Protein AF-X2J6I6-F1 (afdb_monomer_lite)

Structure (mmCIF, N/CA/C/O backbone):
data_AF-X2J6I6-F1
#
_entry.id   AF-X2J6I6-F1
#
loop_
_atom_site.group_PDB
_atom_site.id
_atom_site.type_symbol
_atom_site.label_atom_id
_atom_site.label_alt_id
_atom_site.label_comp_id
_atom_site.label_asym_id
_atom_site.label_entity_id
_atom_site.label_seq_id
_atom_site.pdbx_PDB_ins_code
_atom_site.Cartn_x
_atom_site.Cartn_y
_atom_site.Cartn_z
_atom_site.occupancy
_atom_site.B_iso_or_equiv
_atom_site.auth_seq_id
_atom_site.auth_comp_id
_atom_site.auth_asym_id
_atom_site.auth_atom_id
_atom_site.pdbx_PDB_model_num
ATOM 1 N N . LEU A 1 1 ? 9.774 -4.699 8.259 1.00 83.88 1 LEU A N 1
ATOM 2 C CA . LEU A 1 1 ? 8.312 -4.835 8.442 1.00 83.88 1 LEU A CA 1
ATOM 3 C C . LEU A 1 1 ? 7.953 -4.689 9.917 1.00 83.88 1 LEU A C 1
ATOM 5 O O . LEU A 1 1 ? 7.133 -3.849 10.244 1.00 83.88 1 LEU A O 1
ATOM 9 N N . GLU A 1 2 ? 8.676 -5.390 10.787 1.00 92.69 2 GLU A N 1
ATOM 10 C CA . GLU A 1 2 ? 8.525 -5.378 12.249 1.00 92.69 2 GLU A CA 1
ATOM 11 C C . GLU A 1 2 ? 8.362 -3.985 12.887 1.00 92.69 2 GLU A C 1
ATOM 13 O O . GLU A 1 2 ? 7.364 -3.740 13.551 1.00 92.69 2 GLU A O 1
ATOM 18 N N . LYS A 1 3 ? 9.252 -3.016 12.607 1.00 93.56 3 LYS A N 1
ATOM 19 C CA . LYS A 1 3 ? 9.120 -1.639 13.141 1.00 93.56 3 LYS A CA 1
ATOM 20 C C . LYS A 1 3 ? 7.794 -0.956 12.777 1.00 93.56 3 LYS A C 1
ATOM 22 O O . LYS A 1 3 ? 7.272 -0.170 13.558 1.00 93.56 3 LYS A O 1
ATOM 27 N N . TYR A 1 4 ? 7.264 -1.227 11.583 1.00 92.44 4 TYR A N 1
ATOM 28 C CA . TYR A 1 4 ? 5.982 -0.671 11.147 1.00 92.44 4 TYR A CA 1
ATOM 29 C C . TYR A 1 4 ? 4.817 -1.340 11.878 1.00 92.44 4 TYR A C 1
ATOM 31 O O . TYR A 1 4 ? 3.915 -0.649 12.344 1.00 92.44 4 TYR A O 1
ATOM 39 N N . GLU A 1 5 ? 4.849 -2.666 12.008 1.00 93.19 5 GLU A N 1
ATOM 40 C CA . GLU A 1 5 ? 3.822 -3.425 12.730 1.00 93.19 5 GLU A CA 1
ATOM 41 C C . GLU A 1 5 ? 3.791 -3.039 14.209 1.00 93.19 5 GLU A C 1
ATOM 43 O O . GLU A 1 5 ? 2.720 -2.776 14.753 1.00 93.19 5 GLU A O 1
ATOM 48 N N . GLN A 1 6 ? 4.964 -2.892 14.828 1.00 96.38 6 GLN A N 1
ATOM 49 C CA . GLN A 1 6 ? 5.103 -2.389 16.188 1.00 96.38 6 GLN A CA 1
ATOM 50 C C . GLN A 1 6 ? 4.476 -0.996 16.338 1.00 96.38 6 GLN A C 1
ATOM 52 O O . GLN A 1 6 ? 3.613 -0.812 17.193 1.00 96.38 6 GLN A O 1
ATOM 57 N N . ALA A 1 7 ? 4.825 -0.041 15.471 1.00 95.00 7 ALA A N 1
ATOM 58 C CA . ALA A 1 7 ? 4.259 1.307 15.523 1.00 95.00 7 ALA A CA 1
ATOM 59 C C . ALA A 1 7 ? 2.731 1.316 15.311 1.00 95.00 7 ALA A C 1
ATOM 61 O O . ALA A 1 7 ? 2.013 2.070 15.970 1.00 95.00 7 ALA A O 1
ATOM 62 N N . CYS A 1 8 ? 2.209 0.456 14.428 1.00 95.75 8 CYS A N 1
ATOM 63 C CA . CYS A 1 8 ? 0.767 0.307 14.224 1.00 95.75 8 CYS A CA 1
ATOM 64 C C . CYS A 1 8 ? 0.068 -0.233 15.479 1.00 95.75 8 CYS A C 1
ATOM 66 O O . CYS A 1 8 ? -1.006 0.256 15.842 1.00 95.75 8 CYS A O 1
ATOM 68 N N . ASN A 1 9 ? 0.674 -1.214 16.148 1.00 95.12 9 ASN A N 1
ATOM 69 C CA . ASN A 1 9 ? 0.148 -1.805 17.375 1.00 95.12 9 ASN A CA 1
ATOM 70 C C . ASN A 1 9 ? 0.187 -0.816 18.545 1.00 95.12 9 ASN A C 1
ATOM 72 O O . ASN A 1 9 ? -0.808 -0.675 19.259 1.00 95.12 9 ASN A O 1
ATOM 76 N N . GLU A 1 10 ? 1.291 -0.085 18.710 1.00 97.12 10 GLU A N 1
ATOM 77 C CA . GLU A 1 10 ? 1.438 0.963 19.726 1.00 97.12 10 GLU A CA 1
ATOM 78 C C . GLU A 1 10 ? 0.388 2.064 19.532 1.00 97.12 10 GLU A C 1
ATOM 80 O O . GLU A 1 10 ? -0.341 2.402 20.468 1.00 97.12 10 GLU A O 1
ATOM 85 N N . PHE A 1 11 ? 0.226 2.558 18.301 1.00 97.00 11 PHE A N 1
ATOM 86 C CA . PHE A 1 11 ? -0.777 3.575 17.988 1.00 97.00 11 PHE A CA 1
ATOM 87 C C . PHE A 1 11 ? -2.205 3.083 18.248 1.00 97.00 11 PHE A C 1
ATOM 89 O O . PHE A 1 11 ? -3.010 3.780 18.867 1.00 97.00 11 PHE A O 1
ATOM 96 N N . THR A 1 12 ? -2.527 1.867 17.807 1.00 96.06 12 THR A N 1
ATOM 97 C CA . THR A 1 12 ? -3.866 1.287 17.985 1.00 96.06 12 THR A CA 1
ATOM 98 C C . THR A 1 12 ? -4.187 1.074 19.462 1.00 96.06 12 THR A C 1
ATOM 100 O O . THR A 1 12 ? -5.291 1.390 19.908 1.00 96.06 12 THR A O 1
ATOM 103 N N . THR A 1 13 ? -3.206 0.614 20.242 1.00 96.62 13 THR A N 1
ATOM 104 C CA . THR A 1 13 ? -3.319 0.468 21.700 1.00 96.62 13 THR A CA 1
ATOM 105 C C . THR A 1 13 ? -3.559 1.817 22.366 1.00 96.62 13 THR A C 1
ATOM 107 O O . THR A 1 13 ? -4.453 1.948 23.202 1.00 96.62 13 THR A O 1
ATOM 110 N N . HIS A 1 14 ? -2.816 2.847 21.958 1.00 97.19 14 HIS A N 1
ATOM 111 C CA . HIS A 1 14 ? -2.997 4.197 22.473 1.00 97.19 14 HIS A CA 1
ATOM 112 C C . HIS A 1 14 ? -4.410 4.734 22.196 1.00 97.19 14 HIS A C 1
ATOM 114 O O . HIS A 1 14 ? -5.070 5.228 23.110 1.00 97.19 14 HIS A O 1
ATOM 120 N N . VAL A 1 15 ? -4.920 4.573 20.970 1.00 96.75 15 VAL A N 1
ATOM 121 C CA . VAL A 1 15 ? -6.284 4.996 20.610 1.00 96.75 15 VAL A CA 1
ATOM 122 C C . VAL A 1 15 ? -7.343 4.216 21.390 1.00 96.75 15 VAL A C 1
ATOM 124 O O . VAL A 1 15 ? -8.300 4.813 21.880 1.00 96.75 15 VAL A O 1
ATOM 127 N N . MET A 1 16 ? -7.175 2.902 21.551 1.00 95.88 16 MET A N 1
ATOM 128 C CA . MET A 1 16 ? -8.077 2.081 22.364 1.00 95.88 16 MET A CA 1
ATOM 129 C C . MET A 1 16 ? -8.134 2.564 23.814 1.00 95.88 16 MET A C 1
ATOM 131 O O . MET A 1 16 ? -9.226 2.720 24.362 1.00 95.88 16 MET A O 1
ATOM 135 N N . ASN A 1 17 ? -6.981 2.846 24.422 1.00 96.44 17 ASN A N 1
ATOM 136 C CA . ASN A 1 17 ? -6.911 3.370 25.784 1.00 96.44 17 ASN A CA 1
ATOM 137 C C . ASN A 1 17 ? -7.585 4.742 25.886 1.00 96.44 17 ASN A C 1
ATOM 139 O O . ASN A 1 17 ? -8.410 4.951 26.771 1.00 96.44 17 ASN A O 1
ATOM 143 N N . LEU A 1 18 ? -7.320 5.645 24.938 1.00 96.31 18 LEU A N 1
ATOM 144 C CA . LEU A 1 18 ? -7.950 6.964 24.892 1.00 96.31 18 LEU A CA 1
ATOM 145 C C . LEU A 1 18 ? -9.482 6.871 24.821 1.00 96.31 18 LEU A C 1
ATOM 147 O O . LEU A 1 18 ? -10.179 7.572 25.551 1.00 96.31 18 LEU A O 1
ATOM 151 N N . LEU A 1 19 ? -10.018 5.999 23.963 1.00 96.00 19 LEU A N 1
ATOM 152 C CA . LEU A 1 19 ? -11.464 5.826 23.812 1.00 96.00 19 LEU A CA 1
ATOM 153 C C . LEU A 1 19 ? -12.111 5.200 25.056 1.00 96.00 19 LEU A C 1
ATOM 155 O O . LEU A 1 19 ? -13.224 5.581 25.412 1.00 96.00 19 LEU A O 1
ATOM 159 N N . ARG A 1 20 ? -11.413 4.291 25.749 1.00 94.94 20 ARG A N 1
ATOM 160 C CA . ARG A 1 20 ? -11.860 3.738 27.040 1.00 94.94 20 ARG A CA 1
ATOM 161 C C . ARG A 1 20 ? -11.862 4.783 28.154 1.00 94.94 20 ARG A C 1
ATOM 163 O O . ARG A 1 20 ? -12.785 4.813 28.958 1.00 94.94 20 ARG A 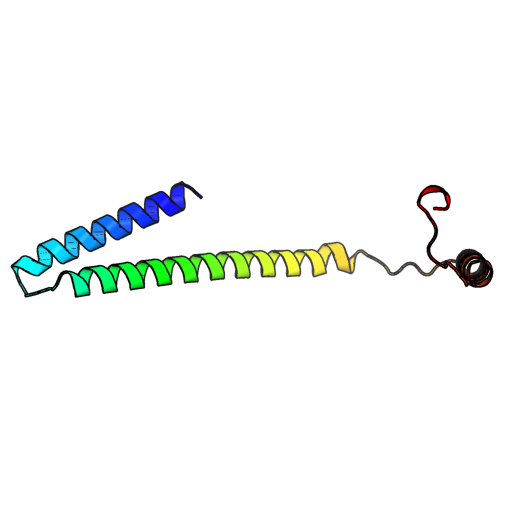O 1
ATOM 170 N N . GLU A 1 21 ? -10.871 5.668 28.202 1.00 95.62 21 GLU A N 1
ATOM 171 C CA . GLU A 1 21 ? -10.869 6.763 29.180 1.00 95.62 21 GLU A CA 1
ATOM 172 C C . GLU A 1 21 ? -11.995 7.768 28.895 1.00 95.62 21 GLU A C 1
ATOM 174 O O . GLU A 1 21 ? -12.708 8.184 29.808 1.00 95.62 21 GLU A O 1
ATOM 179 N N . GLN A 1 22 ? -12.238 8.097 27.622 1.00 95.19 22 GLN A N 1
ATOM 180 C CA . GLN A 1 22 ? -13.356 8.960 27.224 1.00 95.19 22 GLN A CA 1
ATOM 181 C C . GLN A 1 22 ? -14.730 8.346 27.515 1.00 95.19 22 GLN A C 1
ATOM 183 O O . GLN A 1 22 ? -15.679 9.089 27.766 1.00 95.19 22 GLN A O 1
ATOM 188 N N . SER A 1 23 ? -14.857 7.013 27.519 1.00 95.38 23 SER A N 1
ATOM 189 C CA . SER A 1 23 ? -16.137 6.357 27.804 1.00 95.38 23 SER A CA 1
ATOM 190 C C . SER A 1 23 ? -16.631 6.592 29.240 1.00 95.38 23 SER A C 1
ATOM 192 O O . SER A 1 23 ? -17.779 6.284 29.552 1.00 95.38 23 SER A O 1
ATOM 194 N N . ARG A 1 24 ? -15.775 7.125 30.127 1.00 94.56 24 ARG A N 1
ATOM 195 C CA . ARG A 1 24 ? -16.127 7.502 31.505 1.00 94.56 24 ARG A CA 1
ATOM 196 C C . ARG A 1 24 ? -16.850 8.845 31.596 1.00 94.56 24 ARG A C 1
ATOM 198 O O . ARG A 1 24 ? -17.602 9.059 32.538 1.00 94.56 24 ARG A O 1
ATOM 205 N N . THR A 1 25 ? -16.610 9.753 30.650 1.00 95.75 25 THR A N 1
ATOM 206 C CA . THR A 1 25 ? -17.197 11.106 30.646 1.00 95.75 25 THR A CA 1
ATOM 207 C C . THR A 1 25 ? -18.351 11.243 29.662 1.00 95.75 25 THR A C 1
ATOM 209 O O . THR A 1 25 ? -19.204 12.111 29.829 1.00 95.75 25 THR A O 1
ATOM 212 N N . ARG A 1 26 ? -18.410 10.372 28.651 1.00 95.06 26 ARG A N 1
ATOM 213 C CA . ARG A 1 26 ? -19.538 10.252 27.727 1.00 95.06 26 ARG A CA 1
ATOM 214 C C . ARG A 1 26 ? -19.755 8.786 27.353 1.00 95.06 26 ARG A C 1
ATOM 216 O O . ARG A 1 26 ? -18.772 8.060 27.238 1.00 95.06 26 ARG A O 1
ATOM 223 N N . PRO A 1 27 ? -20.990 8.340 27.085 1.00 93.81 27 PRO A N 1
ATOM 224 C CA . PRO A 1 27 ? -21.218 6.987 26.593 1.00 93.81 27 PRO A CA 1
ATOM 225 C C . PRO A 1 27 ? -20.478 6.750 25.266 1.00 93.81 27 PRO A C 1
ATOM 227 O O . PRO A 1 27 ? -20.696 7.468 24.293 1.00 93.81 27 PRO A O 1
ATOM 230 N N . ILE A 1 28 ? -19.601 5.744 25.234 1.00 95.75 28 ILE A N 1
ATOM 231 C CA . ILE A 1 28 ? -18.987 5.201 24.015 1.00 95.75 28 ILE A CA 1
ATOM 232 C C . ILE A 1 28 ? -19.163 3.691 24.083 1.00 95.75 28 ILE A C 1
ATOM 234 O O . ILE A 1 28 ? -18.703 3.044 25.024 1.00 95.75 28 ILE A O 1
ATOM 238 N N . THR A 1 29 ? -19.843 3.116 23.101 1.00 94.56 29 THR A N 1
ATOM 239 C CA . THR A 1 29 ? -20.068 1.672 23.055 1.00 94.56 29 THR A CA 1
ATOM 240 C C . THR A 1 29 ? -18.802 0.935 22.599 1.00 94.56 29 THR A C 1
ATOM 242 O O . THR A 1 29 ? -18.054 1.450 21.764 1.00 94.56 29 THR A O 1
ATOM 245 N N . PRO A 1 30 ? -18.571 -0.315 23.042 1.00 93.19 30 PRO A N 1
ATOM 246 C CA . PRO A 1 30 ? -17.457 -1.128 22.542 1.00 93.19 30 PRO A CA 1
ATOM 247 C C . PRO A 1 30 ? -17.432 -1.242 21.007 1.00 93.19 30 PRO A C 1
ATOM 249 O O . PRO A 1 30 ? -16.374 -1.151 20.389 1.00 93.19 30 PRO A O 1
ATOM 252 N N . LYS A 1 31 ? -18.614 -1.313 20.377 1.00 95.31 31 LYS A N 1
ATOM 253 C CA . LYS A 1 31 ? -18.776 -1.335 18.912 1.00 95.31 31 LYS A CA 1
ATOM 254 C C . LYS A 1 31 ? -18.290 -0.057 18.223 1.00 95.31 31 LYS A C 1
ATOM 256 O O . LYS A 1 31 ? -17.920 -0.088 17.052 1.00 95.31 31 LYS A O 1
ATOM 261 N N . GLU A 1 32 ? -18.354 1.095 18.883 1.00 95.12 32 GLU A N 1
ATOM 262 C CA . GLU A 1 32 ? -17.792 2.340 18.347 1.00 95.12 32 GLU A CA 1
ATOM 263 C C . GLU A 1 32 ? -16.269 2.330 18.414 1.00 95.12 32 GLU A C 1
ATOM 265 O O . GLU A 1 32 ? -15.624 2.703 17.436 1.00 95.12 32 GLU A O 1
ATOM 270 N N . ILE A 1 33 ? -15.700 1.827 19.513 1.00 94.81 33 IL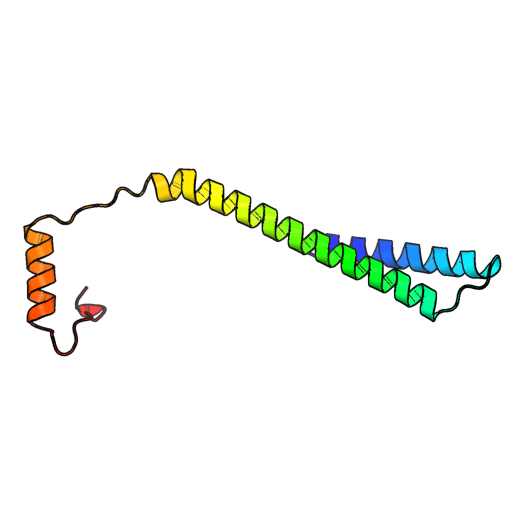E A N 1
ATOM 271 C CA . ILE A 1 33 ? -14.248 1.692 19.683 1.00 94.81 33 ILE A CA 1
ATOM 272 C C . ILE A 1 33 ? -13.665 0.791 18.591 1.00 94.81 33 ILE A C 1
ATOM 274 O O . ILE A 1 33 ? -12.737 1.190 17.886 1.00 94.81 33 ILE A O 1
ATOM 278 N N . GLU A 1 34 ? -14.260 -0.385 18.389 1.00 94.50 34 GLU A N 1
ATOM 279 C CA . GLU A 1 34 ? -13.852 -1.322 17.337 1.00 94.50 34 GLU A CA 1
ATOM 280 C C . GLU A 1 34 ? -13.931 -0.694 15.941 1.00 94.50 34 GLU A C 1
ATOM 282 O O . GLU A 1 34 ? -12.990 -0.814 15.154 1.00 94.50 34 GLU A O 1
ATOM 287 N N . ARG A 1 35 ? -15.014 0.034 15.631 1.00 96.56 35 ARG A N 1
ATOM 288 C CA . ARG A 1 35 ? -15.161 0.728 14.341 1.00 96.56 35 ARG A CA 1
ATOM 289 C C . ARG A 1 35 ? -14.056 1.756 14.111 1.00 96.56 35 ARG A C 1
ATOM 291 O O . ARG A 1 35 ? -13.514 1.822 13.008 1.00 96.56 35 ARG A O 1
ATOM 298 N N . VAL A 1 36 ? -13.702 2.544 15.126 1.00 95.88 36 VAL A N 1
ATOM 299 C CA . VAL A 1 36 ? -12.628 3.547 15.019 1.00 95.88 36 VAL A CA 1
ATOM 300 C C . VAL A 1 36 ? -11.278 2.873 14.764 1.00 95.88 36 VAL A C 1
ATOM 302 O O . VAL A 1 36 ? -10.554 3.279 13.852 1.00 95.88 36 VAL A O 1
ATOM 305 N N . VAL A 1 37 ? -10.968 1.804 15.499 1.00 95.19 37 VAL A N 1
ATOM 306 C CA . VAL A 1 37 ? -9.747 1.006 15.300 1.00 95.19 37 VAL A CA 1
ATOM 307 C C . VAL A 1 37 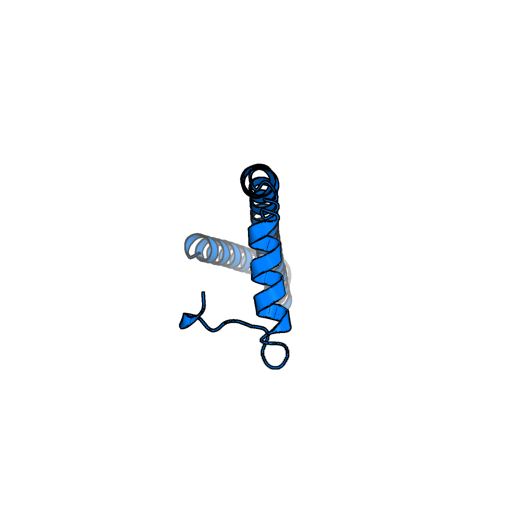? -9.691 0.417 13.888 1.00 95.19 37 VAL A C 1
ATOM 309 O O . VAL A 1 37 ? -8.675 0.533 13.201 1.00 95.19 37 VAL A O 1
ATOM 312 N N . GLN A 1 38 ? -10.798 -0.137 13.392 1.00 96.38 38 GLN A N 1
ATOM 313 C CA . GLN A 1 38 ? -10.876 -0.657 12.025 1.00 96.38 38 GLN A CA 1
ATOM 314 C C . GLN A 1 38 ? -10.644 0.431 10.965 1.00 96.38 38 GLN A C 1
ATOM 316 O O . GLN A 1 38 ? -9.968 0.181 9.966 1.00 96.38 38 GLN A O 1
ATOM 321 N N . ILE A 1 39 ? -11.172 1.644 11.163 1.00 97.31 39 ILE A N 1
ATOM 322 C CA . ILE A 1 39 ? -10.921 2.781 10.261 1.00 97.31 39 ILE A CA 1
ATOM 323 C C . ILE A 1 39 ? -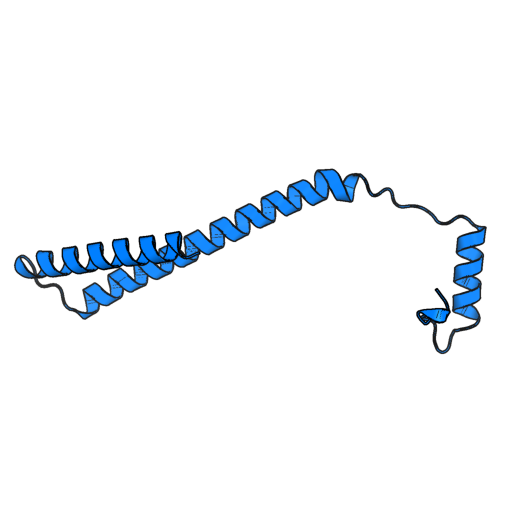9.428 3.126 10.232 1.00 97.31 39 ILE A C 1
ATOM 325 O O . ILE A 1 39 ? -8.877 3.369 9.158 1.00 97.31 39 ILE A O 1
ATOM 329 N N . ILE A 1 40 ? -8.760 3.117 11.386 1.00 96.88 40 ILE A N 1
ATOM 330 C CA . ILE A 1 40 ? -7.318 3.369 11.485 1.00 96.88 40 ILE A CA 1
ATOM 331 C C . ILE A 1 40 ? -6.520 2.303 10.725 1.00 96.88 40 ILE A C 1
ATOM 333 O O . ILE A 1 40 ? -5.693 2.658 9.885 1.00 96.88 40 ILE A O 1
ATOM 337 N N . HIS A 1 41 ? -6.815 1.014 10.918 1.00 95.94 41 HIS A N 1
ATOM 338 C CA . HIS A 1 41 ? -6.151 -0.064 10.172 1.00 95.94 41 HIS A CA 1
ATOM 339 C C . HIS A 1 41 ? -6.338 0.062 8.653 1.00 95.94 41 HIS A C 1
ATOM 341 O O . HIS A 1 41 ? -5.389 -0.143 7.888 1.00 95.94 41 HIS A O 1
ATOM 347 N N . LYS A 1 42 ? -7.535 0.455 8.196 1.00 97.31 42 LYS A N 1
ATOM 348 C CA . LYS A 1 42 ? -7.789 0.734 6.772 1.00 97.31 42 LYS A CA 1
ATOM 349 C C . LYS A 1 42 ? -6.926 1.890 6.261 1.00 97.31 42 LYS A C 1
ATOM 351 O O . LYS A 1 42 ? -6.350 1.782 5.180 1.00 97.31 42 LYS A O 1
ATOM 356 N N . LYS A 1 43 ? -6.782 2.969 7.040 1.00 97.62 43 LYS A N 1
ATOM 357 C CA . LYS A 1 43 ? -5.902 4.098 6.690 1.00 97.62 43 LYS A CA 1
ATOM 358 C C . LYS A 1 43 ? -4.438 3.670 6.601 1.00 97.62 43 LYS A C 1
ATOM 360 O O . LYS A 1 43 ? -3.779 4.004 5.622 1.00 97.62 43 LYS A O 1
ATOM 365 N N . PHE A 1 44 ? -3.948 2.889 7.561 1.00 96.75 44 PHE A N 1
ATOM 366 C CA . PHE A 1 44 ? -2.587 2.349 7.526 1.00 96.75 44 PHE A CA 1
ATOM 367 C C . PHE A 1 44 ? -2.330 1.490 6.289 1.00 96.75 44 PHE A C 1
ATOM 369 O O . PHE A 1 44 ? -1.318 1.685 5.618 1.00 96.75 44 PHE A O 1
ATOM 376 N N . SER A 1 45 ? -3.275 0.616 5.942 1.00 95.94 45 SER A N 1
ATOM 377 C CA . SER A 1 45 ? -3.189 -0.224 4.742 1.00 95.94 45 SER A CA 1
ATOM 378 C C . SER A 1 45 ? -3.158 0.618 3.462 1.00 95.94 45 SER A C 1
ATOM 380 O O . SER A 1 45 ? -2.341 0.377 2.573 1.00 95.94 45 SER A O 1
ATOM 382 N N . SER A 1 46 ? -4.000 1.655 3.387 1.00 97.62 46 SER A N 1
ATOM 383 C CA . SER A 1 46 ? -4.026 2.591 2.258 1.00 97.62 46 SER A CA 1
ATOM 384 C C . SER A 1 46 ? -2.694 3.321 2.092 1.00 97.62 46 SER A C 1
ATOM 386 O O . SER A 1 46 ? -2.155 3.367 0.989 1.00 97.62 46 SER A O 1
ATOM 388 N N . ILE A 1 47 ? -2.134 3.854 3.182 1.00 96.31 47 ILE A N 1
ATOM 389 C CA . ILE A 1 47 ? -0.837 4.546 3.163 1.00 96.31 47 ILE A CA 1
ATOM 390 C C . ILE A 1 47 ? 0.268 3.584 2.722 1.00 96.31 47 ILE A C 1
ATOM 392 O O . ILE A 1 47 ? 1.076 3.918 1.859 1.00 96.31 47 ILE A O 1
ATOM 396 N N . GLN A 1 48 ? 0.288 2.363 3.263 1.00 95.62 48 GLN A N 1
ATOM 397 C CA . GLN A 1 48 ? 1.277 1.355 2.888 1.00 95.62 48 GLN A CA 1
ATOM 398 C C . GLN A 1 48 ? 1.212 1.030 1.388 1.00 95.62 48 GLN A C 1
ATOM 400 O O . GLN A 1 48 ? 2.251 0.919 0.735 1.00 95.62 48 GLN A O 1
ATOM 405 N N . MET A 1 49 ? 0.006 0.887 0.833 1.00 97.25 49 MET A N 1
ATOM 406 C CA . MET A 1 49 ? -0.190 0.640 -0.595 1.00 97.25 49 MET A CA 1
ATOM 407 C C . MET A 1 49 ? 0.276 1.826 -1.445 1.00 97.25 49 MET A C 1
ATOM 409 O O . MET A 1 49 ? 0.998 1.624 -2.417 1.00 97.25 49 MET A O 1
ATOM 413 N N . GLN A 1 50 ? -0.066 3.055 -1.053 1.00 98.00 50 GLN A N 1
ATOM 414 C CA . GLN A 1 50 ? 0.366 4.270 -1.750 1.00 98.00 50 GLN A CA 1
ATOM 415 C C . GLN A 1 50 ? 1.889 4.416 -1.766 1.00 98.00 50 GLN A C 1
ATOM 417 O O . GLN A 1 50 ? 2.463 4.717 -2.809 1.00 98.00 50 GLN A O 1
ATOM 422 N N . LEU A 1 51 ? 2.560 4.145 -0.642 1.00 97.00 51 LEU A N 1
ATOM 423 C CA . LEU A 1 51 ? 4.021 4.186 -0.566 1.00 97.00 51 LEU A CA 1
ATOM 424 C C . LEU A 1 51 ? 4.666 3.144 -1.490 1.00 97.00 51 LEU A C 1
ATOM 426 O O . LEU A 1 51 ? 5.611 3.465 -2.213 1.00 97.00 51 LEU A O 1
ATOM 430 N N . LYS A 1 52 ? 4.139 1.911 -1.509 1.00 96.94 52 LYS A N 1
ATOM 431 C CA . LYS A 1 52 ? 4.608 0.854 -2.423 1.00 96.94 52 LYS A CA 1
ATOM 432 C C . LYS A 1 52 ? 4.426 1.262 -3.884 1.00 96.94 52 LYS A C 1
ATOM 434 O O . LYS A 1 52 ? 5.358 1.108 -4.669 1.00 96.94 52 LYS A O 1
ATOM 439 N N . GLN A 1 53 ? 3.259 1.808 -4.221 1.00 98.25 53 GLN A N 1
ATOM 440 C CA . GLN A 1 53 ? 2.939 2.256 -5.572 1.00 98.25 53 GLN A CA 1
ATOM 441 C C . GLN A 1 53 ? 3.876 3.381 -6.018 1.00 98.25 53 GLN A C 1
ATOM 443 O O . GLN A 1 53 ? 4.554 3.239 -7.029 1.00 98.25 53 GLN A O 1
ATOM 448 N N . SER A 1 54 ? 3.994 4.442 -5.217 1.00 98.44 54 SER A N 1
ATOM 449 C CA . SER A 1 54 ? 4.871 5.582 -5.502 1.00 98.44 54 SER A CA 1
ATOM 450 C C . SER A 1 54 ? 6.334 5.157 -5.673 1.00 98.44 54 SER A C 1
ATOM 452 O O . SER A 1 54 ? 7.012 5.592 -6.605 1.00 98.44 54 SER A O 1
ATOM 454 N N . THR A 1 55 ? 6.812 4.239 -4.827 1.00 98.25 55 THR A N 1
ATOM 455 C CA . THR A 1 55 ? 8.167 3.682 -4.946 1.00 98.25 55 THR A CA 1
ATOM 456 C C . THR A 1 55 ? 8.333 2.897 -6.249 1.00 98.25 55 THR A C 1
ATOM 458 O O . THR A 1 55 ? 9.321 3.081 -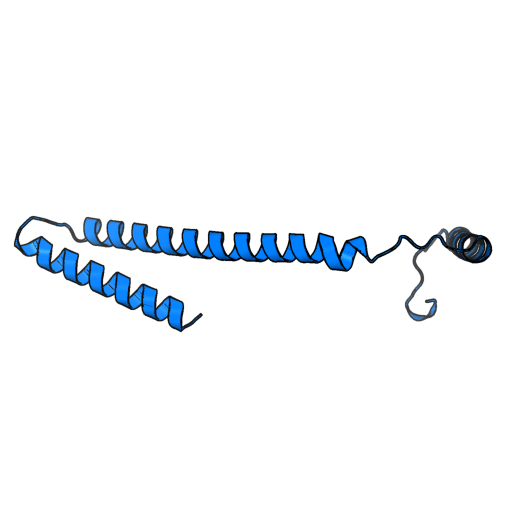6.957 1.00 98.25 55 THR A O 1
ATOM 461 N N . CYS A 1 56 ? 7.369 2.036 -6.588 1.00 98.00 56 CYS A N 1
ATOM 462 C CA . CYS A 1 56 ? 7.394 1.251 -7.822 1.00 98.00 56 CYS A CA 1
ATOM 463 C C . CYS A 1 56 ? 7.403 2.155 -9.062 1.00 98.00 56 CYS A C 1
ATOM 465 O O . CYS A 1 56 ? 8.236 1.979 -9.949 1.00 98.00 56 CYS A O 1
ATOM 467 N N . GLU A 1 57 ? 6.539 3.168 -9.093 1.00 98.25 57 GLU A N 1
ATOM 468 C CA . GLU A 1 57 ? 6.464 4.149 -10.177 1.00 98.25 57 GLU A CA 1
ATOM 469 C C . GLU A 1 57 ? 7.783 4.901 -10.357 1.00 98.25 57 GLU A C 1
ATOM 471 O O . GLU A 1 57 ? 8.292 4.994 -11.476 1.00 98.25 57 GLU A O 1
ATOM 476 N N . ALA A 1 58 ? 8.389 5.372 -9.263 1.00 98.25 58 ALA A N 1
ATOM 477 C CA . ALA A 1 58 ? 9.690 6.029 -9.310 1.00 98.25 58 ALA A CA 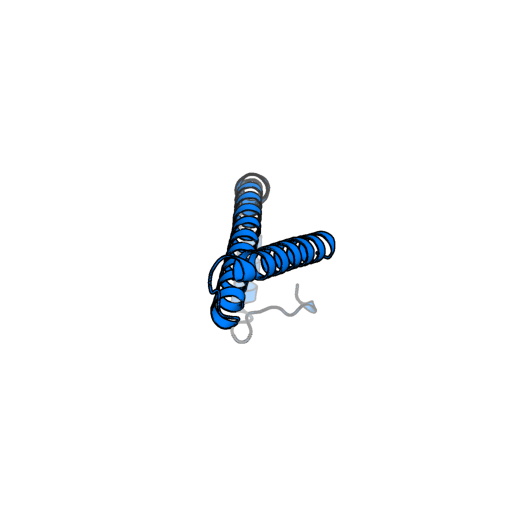1
ATOM 478 C C . ALA A 1 58 ? 10.770 5.104 -9.898 1.00 98.25 58 ALA A C 1
ATOM 480 O O . ALA A 1 58 ? 11.535 5.514 -10.774 1.00 98.25 58 ALA A O 1
ATOM 481 N N . VAL A 1 59 ? 10.798 3.833 -9.482 1.00 97.75 59 VAL A N 1
ATOM 482 C CA . VAL A 1 59 ? 11.730 2.831 -10.023 1.00 97.75 59 VAL A CA 1
ATOM 483 C C . VAL A 1 59 ? 11.469 2.563 -11.508 1.00 97.75 59 VAL A C 1
ATOM 485 O O . VAL A 1 59 ? 12.420 2.495 -12.287 1.00 97.75 59 VAL A O 1
ATOM 488 N N . MET A 1 60 ? 10.209 2.456 -11.937 1.00 97.25 60 MET A N 1
ATOM 489 C CA . MET A 1 60 ? 9.852 2.269 -13.348 1.00 97.25 60 MET A CA 1
ATOM 490 C C . MET A 1 60 ? 10.274 3.461 -14.210 1.00 97.25 60 MET A C 1
ATOM 492 O O . MET A 1 60 ? 10.818 3.269 -15.300 1.00 97.25 60 MET A O 1
ATOM 496 N N . ILE A 1 61 ? 10.112 4.687 -13.706 1.00 96.44 61 ILE A N 1
ATOM 497 C CA . ILE A 1 61 ? 10.593 5.901 -14.376 1.00 96.44 61 ILE A CA 1
ATOM 498 C C . ILE A 1 61 ? 12.116 5.856 -14.536 1.00 96.44 61 ILE A C 1
ATOM 500 O O . ILE A 1 61 ? 12.626 6.112 -15.629 1.00 96.44 61 ILE A O 1
ATOM 504 N N . LEU A 1 62 ? 12.854 5.504 -13.479 1.00 95.69 62 LEU A N 1
ATOM 505 C CA . LEU A 1 62 ? 14.314 5.387 -13.535 1.00 95.69 62 LEU A CA 1
ATOM 506 C C . LEU A 1 62 ? 14.760 4.292 -14.514 1.00 95.69 62 LEU A C 1
ATOM 508 O O . LEU A 1 62 ? 15.654 4.525 -15.329 1.00 95.69 62 LEU A O 1
ATOM 512 N N . ARG A 1 63 ? 14.111 3.122 -14.492 1.00 94.81 63 ARG A N 1
ATOM 513 C CA . ARG A 1 63 ? 14.378 2.022 -15.430 1.00 94.81 63 ARG A CA 1
ATOM 514 C C . ARG A 1 63 ? 14.192 2.468 -16.877 1.00 94.81 63 ARG A C 1
ATOM 516 O O . ARG A 1 63 ? 15.093 2.261 -17.687 1.00 94.81 63 ARG A O 1
ATOM 523 N N . SER A 1 64 ? 13.066 3.111 -17.177 1.00 91.44 64 SER A N 1
ATOM 524 C CA . SER A 1 64 ? 12.766 3.617 -18.518 1.00 91.44 64 SER A CA 1
ATOM 525 C C . SER A 1 64 ? 13.829 4.619 -18.984 1.00 91.44 64 SER A C 1
ATOM 527 O O . SER A 1 64 ? 14.424 4.461 -20.053 1.00 91.44 64 SER A O 1
ATOM 529 N N . ARG A 1 65 ? 14.157 5.601 -18.133 1.00 92.00 65 ARG A N 1
ATOM 530 C CA . ARG A 1 65 ? 15.114 6.670 -18.459 1.00 92.00 65 ARG A CA 1
ATOM 531 C C . ARG A 1 65 ? 16.547 6.186 -18.644 1.00 92.00 65 ARG A C 1
ATOM 533 O O . ARG A 1 65 ? 17.246 6.716 -19.499 1.00 92.00 65 ARG A O 1
ATOM 540 N N . PHE A 1 66 ? 17.003 5.227 -17.841 1.00 88.56 66 PHE A N 1
ATOM 541 C CA . PHE A 1 66 ? 18.426 4.880 -17.792 1.00 88.56 66 PHE A CA 1
ATOM 542 C C . PHE A 1 66 ? 18.757 3.506 -18.361 1.00 88.56 66 PHE A C 1
ATOM 544 O O . PHE A 1 66 ? 19.835 3.344 -18.926 1.00 88.56 66 PHE A O 1
ATOM 551 N N . LEU A 1 67 ? 17.879 2.512 -18.222 1.00 85.12 67 LEU A N 1
ATOM 552 C CA . LEU A 1 67 ? 18.158 1.146 -18.673 1.00 85.12 67 LEU A CA 1
ATOM 553 C C . LEU A 1 67 ? 17.557 0.889 -20.051 1.00 85.12 67 LEU A C 1
ATOM 555 O O . LEU A 1 67 ? 18.265 0.438 -20.952 1.00 85.12 67 LEU A O 1
ATOM 559 N N . ASP A 1 68 ? 16.283 1.229 -20.236 1.00 85.81 68 ASP A N 1
ATOM 560 C CA . ASP A 1 68 ? 15.592 0.972 -21.499 1.00 85.81 68 ASP A CA 1
ATOM 561 C C . ASP A 1 68 ? 16.027 1.962 -22.586 1.00 85.81 68 ASP A C 1
ATOM 563 O O . ASP A 1 68 ? 16.334 1.538 -23.697 1.00 85.81 68 ASP A O 1
ATOM 567 N N . ALA A 1 69 ? 16.208 3.248 -22.263 1.00 78.06 69 ALA A N 1
ATOM 568 C CA . ALA A 1 69 ? 16.742 4.228 -23.217 1.00 78.06 69 ALA A CA 1
ATOM 569 C C . ALA A 1 69 ? 18.161 3.887 -23.729 1.00 78.06 69 ALA A C 1
ATOM 571 O O . ALA A 1 69 ? 18.534 4.265 -24.840 1.00 78.06 69 ALA A O 1
ATOM 572 N N . ARG A 1 70 ? 18.964 3.147 -22.945 1.00 69.88 70 ARG A N 1
ATOM 573 C CA . ARG A 1 70 ? 20.298 2.668 -23.360 1.00 69.88 70 ARG A CA 1
ATOM 574 C C . ARG A 1 70 ? 20.245 1.410 -24.224 1.00 69.88 70 ARG A C 1
ATOM 576 O O . ARG A 1 70 ? 21.225 1.108 -24.912 1.00 69.88 70 ARG A O 1
ATOM 583 N N . ARG A 1 71 ? 19.135 0.668 -24.217 1.00 75.06 71 ARG A N 1
ATOM 584 C CA . ARG A 1 71 ? 18.943 -0.486 -25.099 1.00 75.06 71 ARG A CA 1
ATOM 585 C C . ARG A 1 71 ? 18.648 0.015 -26.509 1.00 75.06 71 ARG A C 1
ATOM 587 O O . ARG A 1 71 ? 17.503 0.198 -26.905 1.00 75.06 71 ARG A O 1
ATOM 594 N N . LYS A 1 72 ? 19.702 0.210 -27.303 1.00 71.12 72 LYS A N 1
ATOM 595 C CA . LYS A 1 72 ? 19.550 0.392 -28.750 1.00 71.12 72 LYS A CA 1
ATOM 596 C C . LYS A 1 72 ? 18.984 -0.890 -29.353 1.00 71.12 72 LYS A C 1
ATOM 598 O O . LYS A 1 72 ? 19.566 -1.961 -29.172 1.00 71.12 72 LYS A O 1
ATOM 603 N N . ARG A 1 73 ? 17.890 -0.767 -30.109 1.00 72.19 73 ARG A N 1
ATOM 604 C CA . ARG A 1 73 ? 17.411 -1.831 -30.995 1.00 72.19 73 ARG A CA 1
ATOM 605 C C . ARG A 1 73 ? 18.561 -2.199 -31.932 1.00 72.19 73 ARG A C 1
ATOM 607 O O . ARG A 1 73 ? 18.989 -1.378 -32.740 1.00 72.19 73 ARG A O 1
ATOM 614 N N . ARG A 1 74 ? 19.108 -3.400 -31.772 1.00 78.25 74 ARG A N 1
ATOM 615 C CA . ARG A 1 74 ? 20.109 -3.933 -32.692 1.00 78.25 74 ARG A CA 1
ATOM 616 C C . ARG A 1 74 ? 19.347 -4.568 -33.843 1.00 78.25 74 ARG A C 1
ATOM 618 O O . ARG A 1 74 ? 18.559 -5.480 -33.615 1.00 78.25 74 ARG A O 1
ATOM 625 N N . ASN A 1 75 ? 19.542 -4.051 -35.050 1.00 83.50 75 ASN A N 1
ATOM 626 C CA . ASN A 1 75 ? 19.122 -4.774 -36.240 1.00 83.50 75 ASN A CA 1
ATOM 627 C C . ASN A 1 75 ? 20.100 -5.931 -36.432 1.00 83.50 75 ASN A C 1
ATOM 629 O O . ASN A 1 75 ? 21.311 -5.747 -36.285 1.00 83.50 75 ASN A O 1
ATOM 633 N N . PHE A 1 76 ? 19.577 -7.115 -36.731 1.00 87.62 76 PHE A N 1
ATOM 634 C CA . PHE A 1 76 ? 20.417 -8.213 -37.180 1.00 87.62 76 PHE A CA 1
ATOM 635 C C . PHE A 1 76 ? 21.121 -7.815 -38.481 1.00 87.62 76 PHE A C 1
ATOM 637 O O . PHE A 1 76 ? 20.590 -7.033 -39.275 1.00 87.62 76 PHE A O 1
ATOM 644 N N . SER A 1 77 ? 22.325 -8.344 -38.704 1.00 90.62 77 SER A N 1
ATOM 645 C CA . SER A 1 77 ? 22.920 -8.271 -40.036 1.00 90.62 77 SER A CA 1
ATOM 646 C C . SER A 1 77 ? 22.026 -9.025 -41.027 1.00 90.62 77 SER A C 1
ATOM 648 O O . SER A 1 77 ? 21.222 -9.879 -40.638 1.00 90.62 77 SER A O 1
ATOM 650 N N . LYS A 1 78 ? 22.161 -8.718 -42.320 1.00 90.12 78 LYS A N 1
ATOM 651 C CA . LYS A 1 78 ? 21.410 -9.413 -43.375 1.00 90.12 78 LYS A CA 1
ATOM 652 C C . LYS A 1 78 ? 21.620 -10.931 -43.291 1.00 90.12 78 LYS A C 1
ATOM 654 O O . LYS A 1 78 ? 20.648 -11.668 -43.221 1.00 90.12 78 LYS A O 1
ATOM 659 N N . GLN A 1 79 ? 22.873 -11.351 -43.129 1.00 93.75 79 GLN A N 1
ATOM 660 C CA . GLN A 1 79 ? 23.253 -12.752 -42.954 1.00 93.75 79 GLN A CA 1
ATOM 661 C C . GLN A 1 79 ? 22.618 -13.393 -41.710 1.00 93.75 79 GLN A C 1
ATOM 663 O O . GLN A 1 79 ? 22.086 -14.491 -41.790 1.00 93.75 79 GLN A O 1
ATOM 668 N N . ALA A 1 80 ? 22.623 -12.710 -40.559 1.00 90.56 80 ALA A N 1
ATOM 669 C CA . ALA A 1 80 ? 21.977 -13.240 -39.357 1.00 90.56 80 ALA A CA 1
ATOM 670 C C . ALA A 1 80 ? 20.457 -13.375 -39.543 1.00 90.56 80 ALA A C 1
ATOM 672 O O . ALA A 1 80 ? 19.860 -14.333 -39.066 1.00 90.56 80 ALA A O 1
ATOM 673 N N . SER A 1 81 ? 19.836 -12.444 -40.272 1.00 91.00 81 SER A N 1
ATOM 674 C CA . SER A 1 81 ? 18.406 -12.513 -40.596 1.00 91.00 81 SER A CA 1
ATOM 675 C C . SER A 1 81 ? 18.099 -13.672 -41.549 1.00 91.00 81 SER A C 1
ATOM 677 O O . SER A 1 81 ? 17.100 -14.357 -41.371 1.00 91.00 81 SER A O 1
ATOM 679 N N . GLU A 1 82 ? 18.962 -13.913 -42.539 1.00 93.12 82 GLU A N 1
ATOM 680 C CA . GLU A 1 82 ? 18.862 -15.040 -43.474 1.00 93.12 82 GLU A CA 1
ATOM 681 C C . GLU A 1 82 ? 18.975 -16.385 -42.748 1.00 93.12 82 GLU A C 1
ATOM 683 O O . GLU A 1 82 ? 18.100 -17.224 -42.932 1.00 93.12 82 GLU A O 1
ATOM 688 N N . ILE A 1 83 ? 19.953 -16.547 -41.848 1.00 90.94 83 ILE A N 1
ATOM 689 C CA . ILE A 1 83 ? 20.121 -17.766 -41.034 1.00 90.94 83 ILE A CA 1
ATOM 690 C C . ILE A 1 83 ? 18.877 -18.035 -40.175 1.00 90.94 83 ILE A C 1
ATOM 692 O O . ILE A 1 83 ? 18.373 -19.156 -40.135 1.00 90.94 83 ILE A O 1
ATOM 696 N N . LEU A 1 84 ? 18.354 -17.007 -39.497 1.00 89.81 84 LEU A N 1
ATOM 697 C CA . LEU A 1 84 ? 17.156 -17.148 -38.663 1.00 89.81 84 LEU A CA 1
ATOM 698 C C . LEU A 1 84 ? 15.923 -17.527 -39.495 1.00 89.81 84 LEU A C 1
ATOM 700 O O . LEU A 1 84 ? 15.119 -18.356 -39.069 1.00 89.81 84 LEU A O 1
ATOM 704 N N . ASN A 1 85 ? 15.786 -16.946 -40.687 1.00 90.75 85 ASN A N 1
ATOM 705 C CA . ASN A 1 85 ? 14.702 -17.280 -41.605 1.00 90.75 85 ASN A CA 1
ATOM 706 C C . ASN A 1 85 ? 14.836 -18.714 -42.138 1.00 90.75 85 ASN A C 1
ATOM 708 O O . ASN A 1 85 ? 13.850 -19.443 -42.176 1.00 90.75 85 ASN A O 1
ATOM 712 N N . GLU A 1 86 ? 16.037 -19.145 -42.518 1.00 91.69 86 GLU A N 1
ATOM 713 C CA . GLU A 1 86 ? 16.298 -20.504 -43.002 1.00 91.69 86 GLU A CA 1
ATOM 714 C C . GLU A 1 86 ? 15.991 -21.560 -41.931 1.00 91.69 86 GLU A C 1
ATOM 716 O O . GLU A 1 86 ? 15.328 -22.563 -42.213 1.00 91.69 86 GLU A O 1
ATOM 721 N N . TYR A 1 87 ? 16.381 -21.302 -40.679 1.00 89.12 87 TYR A N 1
ATOM 722 C CA . TYR A 1 87 ? 16.014 -22.155 -39.549 1.00 89.12 87 TYR A CA 1
ATOM 723 C C . TYR A 1 87 ? 14.490 -22.258 -39.396 1.00 89.12 87 TYR A C 1
ATOM 725 O O . TYR A 1 87 ? 13.944 -23.357 -39.309 1.00 89.12 87 TYR A O 1
ATOM 733 N N . PHE A 1 88 ? 13.790 -21.122 -39.437 1.00 87.94 88 PHE A N 1
ATOM 734 C CA . PHE A 1 88 ? 12.332 -21.080 -39.327 1.00 87.94 88 PHE A CA 1
ATOM 735 C C . PHE A 1 88 ? 11.637 -21.898 -40.426 1.00 87.94 88 PHE A C 1
ATOM 737 O O . PHE A 1 88 ? 10.730 -22.678 -40.135 1.00 87.94 88 PHE A O 1
ATOM 744 N N . TYR A 1 89 ? 12.074 -21.763 -41.680 1.00 89.94 89 TYR A N 1
ATOM 745 C CA . TYR A 1 89 ? 11.466 -22.489 -42.797 1.00 89.94 89 TYR A CA 1
ATOM 746 C C . TYR A 1 89 ? 11.812 -23.984 -42.812 1.00 89.94 89 TYR A C 1
ATOM 748 O O . TYR A 1 89 ? 10.981 -24.788 -43.229 1.00 89.94 89 TYR A O 1
ATOM 756 N N . SER A 1 90 ? 12.992 -24.377 -42.327 1.00 89.81 90 SER A N 1
ATOM 757 C CA . SER A 1 90 ? 13.381 -25.792 -42.211 1.00 89.81 90 SER A CA 1
ATOM 758 C C . SER A 1 90 ? 12.730 -26.509 -41.021 1.00 89.81 90 SER A C 1
ATOM 760 O O . SER A 1 90 ? 12.561 -27.725 -41.064 1.00 89.81 90 SER A O 1
ATOM 762 N N . HIS A 1 91 ? 12.300 -25.766 -39.995 1.00 88.12 91 HIS A N 1
ATOM 763 C CA . HIS A 1 91 ? 11.671 -26.290 -38.776 1.00 88.12 91 HIS A CA 1
ATOM 764 C C . HIS A 1 91 ? 10.205 -25.854 -38.650 1.00 88.12 91 HIS A C 1
ATOM 766 O O . HIS A 1 91 ? 9.713 -25.588 -37.557 1.00 88.12 91 HIS A O 1
ATOM 772 N N . PHE A 1 92 ? 9.474 -25.796 -39.767 1.00 83.38 92 PHE A N 1
ATOM 773 C CA . PHE A 1 92 ? 8.098 -25.282 -39.800 1.00 83.38 92 PHE A CA 1
ATOM 774 C C . PHE A 1 92 ? 7.131 -26.023 -38.855 1.00 83.38 92 PHE A C 1
ATOM 776 O O . PHE A 1 92 ? 6.197 -25.432 -38.319 1.00 83.38 92 PHE A O 1
ATOM 783 N N . SER A 1 93 ? 7.364 -27.317 -38.620 1.00 83.69 93 SER A N 1
ATOM 784 C CA . SER A 1 93 ? 6.587 -28.150 -37.694 1.00 83.69 93 SER A CA 1
ATOM 785 C C . SER A 1 93 ? 6.926 -27.918 -36.217 1.00 83.69 93 SER A C 1
ATOM 787 O O . SER A 1 93 ? 6.087 -28.193 -35.362 1.00 83.69 93 SER A O 1
ATOM 789 N N . ASN A 1 94 ? 8.123 -27.409 -35.907 1.00 78.88 94 ASN A N 1
ATOM 790 C CA . ASN A 1 94 ? 8.541 -27.048 -34.553 1.00 78.88 94 ASN A CA 1
ATOM 791 C C . ASN A 1 94 ? 9.543 -25.872 -34.581 1.00 78.88 94 ASN A C 1
ATOM 793 O O . ASN A 1 94 ? 10.750 -26.080 -34.458 1.00 78.88 94 ASN A O 1
ATOM 797 N N . PRO A 1 95 ? 9.059 -24.630 -34.752 1.00 72.69 95 PRO A N 1
ATOM 798 C CA . PRO A 1 95 ? 9.899 -23.474 -35.073 1.00 72.69 95 PRO A CA 1
ATOM 799 C C . PRO A 1 95 ? 10.702 -22.930 -33.882 1.00 72.69 95 PRO A C 1
ATOM 801 O O . PRO A 1 95 ? 11.442 -21.957 -34.036 1.00 72.69 95 PRO A O 1
ATOM 804 N N . TYR A 1 96 ? 10.548 -23.513 -32.690 1.00 78.94 96 TYR A N 1
ATOM 805 C CA . TYR A 1 96 ? 11.252 -23.086 -31.487 1.00 78.94 96 TYR A CA 1
ATOM 806 C C . TYR A 1 96 ? 12.471 -23.985 -31.237 1.00 78.94 96 TYR A C 1
ATOM 808 O O . TYR A 1 96 ? 12.289 -25.171 -30.949 1.00 78.94 96 TYR A O 1
ATOM 816 N N . PRO A 1 97 ? 13.701 -23.446 -31.314 1.00 78.62 97 PRO A N 1
ATOM 817 C CA . PRO A 1 97 ? 14.907 -24.220 -31.043 1.00 78.62 97 PRO A CA 1
ATOM 818 C C . PRO A 1 97 ? 14.949 -24.692 -29.585 1.00 78.62 97 PRO A C 1
ATOM 820 O O . PRO A 1 97 ? 14.579 -23.944 -28.673 1.00 78.62 97 PRO A O 1
ATOM 823 N N . SER A 1 98 ? 15.418 -25.924 -29.366 1.00 81.00 98 SER A N 1
ATOM 824 C CA . SER A 1 98 ? 15.744 -26.424 -28.027 1.00 81.00 98 SER A CA 1
ATOM 825 C C . SER A 1 98 ? 16.981 -25.713 -27.469 1.00 81.00 98 SER A C 1
ATOM 827 O O . SER A 1 98 ? 17.697 -25.025 -28.198 1.00 81.00 98 SER A O 1
ATOM 829 N N . GLU A 1 99 ? 17.254 -25.870 -26.172 1.00 76.00 99 GLU A N 1
ATOM 830 C CA . GLU A 1 99 ? 18.465 -25.301 -25.562 1.00 76.00 99 GLU A CA 1
ATOM 831 C C . GLU A 1 99 ? 19.754 -25.867 -26.181 1.00 76.00 99 GLU A C 1
ATOM 833 O O . GLU A 1 99 ? 20.753 -25.160 -26.204 1.00 76.00 99 GLU A O 1
ATOM 838 N N . GLU A 1 100 ? 19.744 -27.087 -26.739 1.00 71.69 100 GLU A N 1
ATOM 839 C CA . GLU A 1 100 ? 20.912 -27.624 -27.458 1.00 71.69 100 GLU A CA 1
ATOM 840 C C . GLU A 1 100 ? 21.133 -26.981 -28.837 1.00 71.69 100 GLU A C 1
ATOM 842 O O . GLU A 1 100 ? 22.227 -27.077 -29.388 1.00 71.69 100 GLU A O 1
ATOM 847 N N . ALA A 1 101 ? 20.101 -26.355 -29.410 1.00 70.62 101 ALA A N 1
ATOM 848 C CA . ALA A 1 101 ? 20.140 -25.724 -30.729 1.00 70.62 101 ALA A CA 1
ATOM 849 C C . ALA A 1 101 ? 20.384 -24.200 -30.679 1.00 70.62 101 ALA A C 1
ATOM 851 O O . ALA A 1 101 ? 20.441 -23.567 -31.735 1.00 70.62 101 ALA A O 1
ATOM 852 N N . LYS A 1 102 ? 20.483 -23.611 -29.479 1.00 66.62 102 LYS A N 1
ATOM 853 C CA . LYS A 1 102 ? 20.808 -22.191 -29.251 1.00 66.62 102 LYS A CA 1
ATOM 854 C C . LYS A 1 102 ? 22.312 -21.948 -29.209 1.00 66.62 102 LYS A C 1
ATOM 856 O O . LYS A 1 102 ? 22.716 -20.872 -29.704 1.00 66.62 102 LYS A O 1
#

Organism: Tribolium confusum (NCBI:txid7071)

Sequence (102 aa):
LEKYEQACNEFTTHVMNLLREQSRTRPITPKEIERVVQIIHKKFSSIQMQLKQSTCEAVMILRSRFLDARRKRRNFSKQASEILNEYFYSHFSNPYPSEEAK

InterPro domains:
  IPR005542 PBX, PBC domain [PF03792] (1-68)
  IPR005542 PBX, PBC domain [PS51978] (1-68)
  IPR009057 Homedomain-like superfamily [SSF46689] (69-101)
  IPR050224 Three Amino acid Loop Extension (TALE) homeobox [PTHR11850] (1-102)

pLDDT: mean 91.15, std 7.86, range [66.62, 98.44]

Foldseek 3Di:
DVVLVVVLVVVLVVLLVVQVVVCVVPPDDPVNNVVVSVVSVVVSVVVVVVVVVVVVVVVVVVCVVPPVVPPDDDDDDPVRVVVLVVLCVVPVVNSDDDPVRD

Secondary structure (DSSP, 8-state):
-HHHHHHHHHHHHHHHHHHHHHTTTS---HHHHHHHHHHHHHHHHHHHHHHHHHHHHHHHHHHIIIIITT---PPPPHHHHHHHHHHHHHTTTS-S--GGG-

Radius of gyration: 29.69 Å; chains: 1; bounding box: 44×39×75 Å